Protein AF-A0A356P6T8-F1 (afdb_monomer_lite)

Structure (mmCIF, N/CA/C/O backbone):
data_AF-A0A356P6T8-F1
#
_entry.id   AF-A0A356P6T8-F1
#
loop_
_atom_site.group_PDB
_atom_site.id
_atom_site.type_symbol
_atom_site.label_atom_id
_atom_site.label_alt_id
_atom_site.label_comp_id
_atom_site.la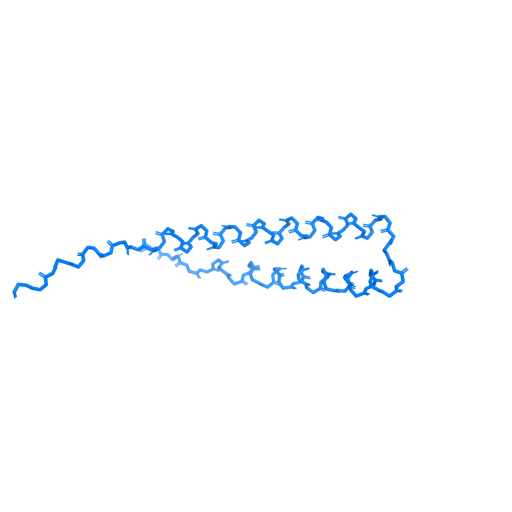bel_asym_id
_atom_site.label_entity_id
_atom_site.label_seq_id
_atom_site.pdbx_PDB_ins_code
_atom_site.Cartn_x
_atom_site.Cartn_y
_atom_site.Cartn_z
_atom_site.occupancy
_atom_site.B_iso_or_equiv
_atom_site.auth_seq_id
_atom_site.auth_comp_id
_atom_site.auth_asym_id
_atom_site.auth_atom_id
_atom_site.pdbx_PDB_model_num
ATOM 1 N N . MET A 1 1 ? -19.935 -23.808 23.667 1.00 42.41 1 MET A N 1
ATOM 2 C CA . MET A 1 1 ? -19.904 -23.689 22.197 1.00 42.41 1 MET A CA 1
ATOM 3 C C . MET A 1 1 ? -19.732 -22.219 21.871 1.00 42.41 1 MET A C 1
ATOM 5 O O . MET A 1 1 ? -20.618 -21.465 22.232 1.00 42.41 1 MET A O 1
ATOM 9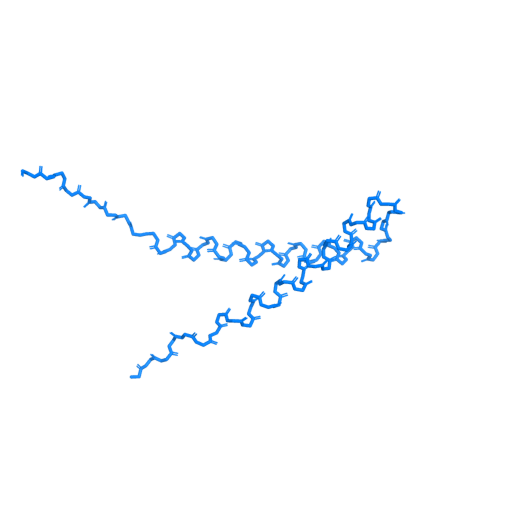 N N . SER A 1 2 ? -18.558 -21.848 21.356 1.00 38.62 2 SER A N 1
ATOM 10 C CA . SER A 1 2 ? -18.270 -20.685 20.496 1.00 38.62 2 SER A CA 1
ATOM 11 C C . SER A 1 2 ? -16.758 -20.671 20.289 1.00 38.62 2 SER A C 1
ATOM 13 O O . SER A 1 2 ? -15.996 -20.257 21.157 1.00 38.62 2 SER A O 1
ATOM 15 N N . VAL A 1 3 ? -16.333 -21.251 19.171 1.00 49.16 3 VAL A N 1
ATOM 16 C CA . VAL A 1 3 ? -14.954 -21.217 18.684 1.00 49.16 3 VAL A CA 1
ATOM 17 C C . VAL A 1 3 ? -14.824 -20.014 17.753 1.00 49.16 3 VAL A C 1
ATOM 19 O O . VAL A 1 3 ? -14.969 -20.141 16.545 1.00 49.16 3 VAL A O 1
ATOM 22 N N . GLU A 1 4 ? -14.582 -18.829 18.307 1.00 47.47 4 GLU A N 1
ATOM 23 C CA . GLU A 1 4 ? -14.223 -17.651 17.511 1.00 47.47 4 GLU A CA 1
ATOM 24 C C . GLU A 1 4 ? -12.747 -17.330 17.738 1.00 47.47 4 GLU A C 1
ATOM 26 O O . GLU A 1 4 ? -12.349 -16.826 18.782 1.00 47.47 4 GLU A O 1
ATOM 31 N N . GLY A 1 5 ? -11.905 -17.683 16.768 1.00 44.59 5 GLY A N 1
ATOM 32 C CA . GLY A 1 5 ? -10.470 -17.386 16.835 1.00 44.59 5 GLY A CA 1
ATOM 33 C C . GLY A 1 5 ? -9.627 -17.898 15.666 1.00 44.59 5 GLY A C 1
ATOM 34 O O . GLY A 1 5 ? -8.458 -17.548 15.566 1.00 44.59 5 GLY A O 1
ATOM 35 N N . GLY A 1 6 ? -10.196 -18.700 14.759 1.00 39.69 6 GLY A N 1
ATOM 36 C CA . GLY A 1 6 ? -9.439 -19.356 13.684 1.00 39.69 6 GLY A CA 1
ATOM 37 C C . GLY A 1 6 ? -9.287 -18.591 12.360 1.00 39.69 6 GLY A C 1
ATOM 38 O O . GLY A 1 6 ? -8.586 -19.079 11.482 1.00 39.69 6 GLY A O 1
ATOM 39 N N . SER A 1 7 ? -9.917 -17.425 12.168 1.00 46.00 7 SER A N 1
ATOM 40 C CA . SER A 1 7 ? -10.014 -16.802 10.827 1.00 46.00 7 SER A CA 1
ATOM 41 C C . SER A 1 7 ? -8.912 -15.769 10.507 1.00 46.00 7 SER A C 1
ATOM 43 O O . SER A 1 7 ? -8.626 -15.476 9.348 1.00 46.00 7 SER A O 1
ATOM 45 N N . SER A 1 8 ? -8.222 -15.233 11.516 1.00 56.22 8 SER A N 1
ATOM 46 C CA . SER A 1 8 ? -7.382 -14.029 11.366 1.00 56.22 8 SER A CA 1
ATOM 47 C C . SER A 1 8 ? -6.049 -14.246 10.631 1.00 56.22 8 SER A C 1
ATOM 49 O O . SER A 1 8 ? -5.455 -13.291 10.134 1.00 56.22 8 SER A O 1
ATOM 51 N N . SER A 1 9 ? -5.545 -15.484 10.565 1.00 56.66 9 SER A N 1
ATOM 52 C CA . SER A 1 9 ? -4.187 -15.764 10.065 1.00 56.66 9 SER A CA 1
ATOM 53 C C . SER A 1 9 ? -4.080 -15.753 8.532 1.00 56.66 9 SER A C 1
ATOM 55 O O . SER A 1 9 ? -3.066 -15.314 7.990 1.00 56.66 9 SER A O 1
ATOM 57 N N . LEU A 1 10 ? -5.138 -16.151 7.815 1.00 58.97 10 LEU A N 1
ATOM 58 C CA . LEU A 1 10 ? -5.130 -16.238 6.346 1.00 58.97 10 LEU A CA 1
ATOM 59 C C . LEU A 1 10 ? -5.145 -14.855 5.663 1.00 58.97 10 LEU A C 1
ATOM 61 O O . LEU A 1 10 ? -4.520 -14.670 4.615 1.00 58.97 10 LEU A O 1
ATOM 65 N N . GLY A 1 11 ? -5.798 -13.861 6.277 1.00 70.81 11 GLY A N 1
ATOM 66 C CA . GLY A 1 11 ? -5.880 -12.498 5.737 1.00 70.81 11 GLY A CA 1
ATOM 67 C C . GLY A 1 11 ? -4.545 -11.745 5.768 1.00 70.81 11 GLY A C 1
ATOM 68 O O . GLY A 1 11 ? -4.198 -11.053 4.813 1.00 70.81 11 GLY A O 1
ATOM 69 N N . ILE A 1 12 ? -3.750 -11.931 6.828 1.00 77.88 12 ILE A N 1
ATOM 70 C CA . ILE A 1 12 ? -2.452 -11.251 6.993 1.00 77.88 12 ILE A CA 1
ATOM 71 C C . ILE A 1 12 ? -1.396 -11.822 6.033 1.00 77.88 12 ILE A C 1
ATOM 73 O O . ILE A 1 12 ? -0.546 -11.093 5.525 1.00 77.88 12 ILE A O 1
ATOM 77 N N . SER A 1 13 ? -1.433 -13.122 5.753 1.00 83.38 13 SER A N 1
ATOM 78 C CA . SER A 1 13 ? -0.523 -13.719 4.768 1.00 83.38 13 SER A CA 1
ATOM 79 C C . SER A 1 13 ? -0.829 -13.225 3.352 1.00 83.38 13 SER A C 1
ATOM 81 O O . SER A 1 13 ? 0.088 -12.895 2.606 1.00 83.38 13 SER A O 1
ATOM 83 N N . SER A 1 14 ? -2.113 -13.082 3.010 1.00 85.94 14 SER A N 1
ATOM 84 C CA . SER A 1 14 ? -2.553 -12.588 1.697 1.00 85.94 14 SER A CA 1
ATOM 85 C C . SER A 1 14 ? -2.191 -11.111 1.485 1.00 85.94 14 SER A C 1
ATOM 87 O O . SER A 1 14 ? -1.676 -10.745 0.431 1.00 85.94 14 SER A O 1
ATOM 89 N N . ILE A 1 15 ? -2.344 -10.265 2.514 1.00 90.75 15 ILE A N 1
ATOM 90 C CA . ILE A 1 15 ? -1.983 -8.842 2.406 1.00 90.75 15 ILE A CA 1
ATOM 91 C C . ILE A 1 15 ? -0.473 -8.619 2.251 1.00 90.75 15 ILE A C 1
ATOM 93 O O . ILE A 1 15 ? -0.055 -7.657 1.609 1.00 90.75 15 ILE A O 1
ATOM 97 N N . LYS A 1 16 ? 0.366 -9.507 2.805 1.00 92.00 16 LYS A N 1
ATOM 98 C CA . LYS A 1 16 ? 1.825 -9.440 2.620 1.00 92.00 16 LYS A CA 1
ATOM 99 C C . LYS A 1 16 ? 2.208 -9.580 1.148 1.00 92.00 16 LYS A C 1
ATOM 101 O O . LYS A 1 16 ? 2.993 -8.769 0.667 1.00 92.00 16 LYS A O 1
ATOM 106 N N . VAL A 1 17 ? 1.590 -10.523 0.434 1.00 93.31 17 VAL A N 1
ATOM 107 C CA . VAL A 1 17 ? 1.814 -10.729 -1.008 1.00 93.31 17 VAL A CA 1
ATOM 108 C C . VAL A 1 17 ? 1.436 -9.475 -1.806 1.00 93.31 17 VAL A C 1
ATOM 110 O O . VAL A 1 17 ? 2.202 -9.022 -2.656 1.00 93.31 17 VAL A O 1
ATOM 113 N N . VAL A 1 18 ? 0.297 -8.852 -1.482 1.00 93.38 18 VAL A N 1
ATOM 114 C CA . VAL A 1 18 ? -0.149 -7.588 -2.102 1.00 93.38 18 VAL A CA 1
ATOM 115 C C . VAL A 1 18 ? 0.882 -6.472 -1.890 1.00 93.38 18 VAL A C 1
ATOM 117 O O . VAL A 1 18 ? 1.250 -5.766 -2.829 1.00 93.38 18 VAL A O 1
ATOM 120 N N . ILE A 1 19 ? 1.394 -6.320 -0.666 1.00 94.81 19 ILE A N 1
ATOM 121 C CA . ILE A 1 19 ? 2.395 -5.295 -0.329 1.00 94.81 19 ILE A CA 1
ATOM 122 C C . ILE A 1 19 ? 3.715 -5.537 -1.072 1.00 94.81 19 ILE A C 1
ATOM 124 O O . ILE A 1 19 ? 4.309 -4.590 -1.596 1.00 94.81 19 ILE A O 1
ATOM 128 N N . GLU A 1 20 ? 4.185 -6.783 -1.129 1.00 97.19 20 GLU A N 1
ATOM 129 C CA . GLU A 1 20 ? 5.402 -7.159 -1.856 1.00 97.19 20 GLU A CA 1
ATOM 130 C C . GLU A 1 20 ? 5.291 -6.780 -3.334 1.00 97.19 20 GLU A C 1
ATOM 132 O O . GLU A 1 20 ? 6.149 -6.060 -3.853 1.00 97.19 20 GLU A O 1
ATOM 137 N N . ARG A 1 21 ? 4.173 -7.131 -3.973 1.00 97.00 21 ARG A N 1
ATOM 138 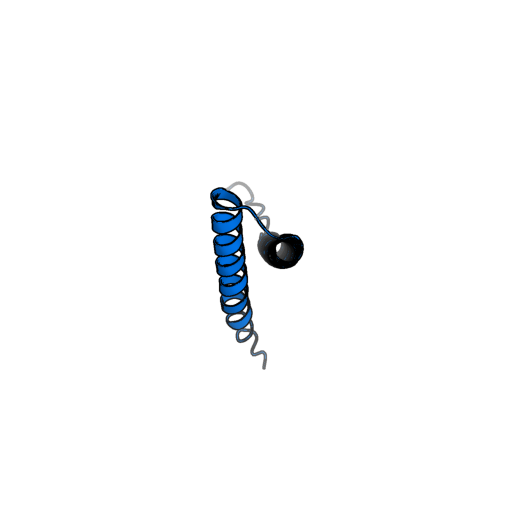C CA . ARG A 1 21 ? 3.934 -6.812 -5.379 1.00 97.00 21 ARG A CA 1
ATOM 139 C C . ARG A 1 21 ? 3.808 -5.307 -5.644 1.00 97.00 21 ARG A C 1
ATOM 141 O O . ARG A 1 21 ? 4.401 -4.792 -6.594 1.00 97.00 21 ARG A O 1
ATOM 148 N N . ILE A 1 22 ? 3.130 -4.554 -4.770 1.00 97.12 22 ILE A N 1
ATOM 149 C CA . ILE A 1 22 ? 3.090 -3.079 -4.842 1.00 97.12 22 ILE A CA 1
ATOM 150 C C . ILE A 1 22 ? 4.505 -2.489 -4.774 1.00 97.12 22 ILE A C 1
ATOM 152 O O . ILE A 1 22 ? 4.804 -1.525 -5.492 1.00 97.12 22 ILE A O 1
ATOM 156 N N . ASN A 1 23 ? 5.376 -3.037 -3.924 1.00 97.31 23 ASN A N 1
ATOM 157 C CA . ASN A 1 23 ? 6.752 -2.571 -3.767 1.00 97.31 23 ASN A CA 1
ATOM 158 C C . ASN A 1 23 ? 7.603 -2.866 -5.005 1.00 97.31 23 ASN A C 1
ATOM 160 O O . ASN A 1 23 ? 8.340 -1.983 -5.442 1.00 97.31 23 ASN A O 1
ATOM 164 N N . GLU A 1 24 ? 7.486 -4.056 -5.596 1.00 97.31 24 GLU A N 1
ATOM 165 C CA . GLU A 1 24 ? 8.135 -4.398 -6.869 1.00 97.31 24 GLU A CA 1
ATOM 166 C C . GLU A 1 24 ? 7.759 -3.400 -7.970 1.00 97.31 24 GLU A C 1
ATOM 168 O O . GLU A 1 24 ? 8.631 -2.753 -8.558 1.00 97.31 24 GLU A O 1
ATOM 173 N N . LEU A 1 25 ? 6.455 -3.193 -8.172 1.00 97.38 25 LEU A N 1
ATOM 174 C CA . LEU A 1 25 ? 5.920 -2.241 -9.147 1.00 97.38 25 LEU A CA 1
ATOM 175 C C . LEU A 1 25 ? 6.372 -0.807 -8.837 1.00 97.38 25 LEU A C 1
ATOM 177 O O . LEU A 1 25 ? 6.688 -0.028 -9.733 1.00 97.38 25 LEU A O 1
ATOM 181 N N . SER A 1 26 ? 6.470 -0.436 -7.559 1.00 96.75 26 SER A N 1
ATOM 182 C CA . SER A 1 26 ? 6.963 0.886 -7.154 1.00 96.75 26 SER A CA 1
ATOM 183 C C . SER A 1 26 ? 8.449 1.073 -7.463 1.00 96.75 26 SER A C 1
ATOM 185 O O . SER A 1 26 ? 8.847 2.165 -7.870 1.00 96.75 26 SER A O 1
ATOM 187 N N . ARG A 1 27 ? 9.274 0.029 -7.312 1.00 97.50 27 ARG A N 1
ATOM 188 C CA . ARG A 1 27 ?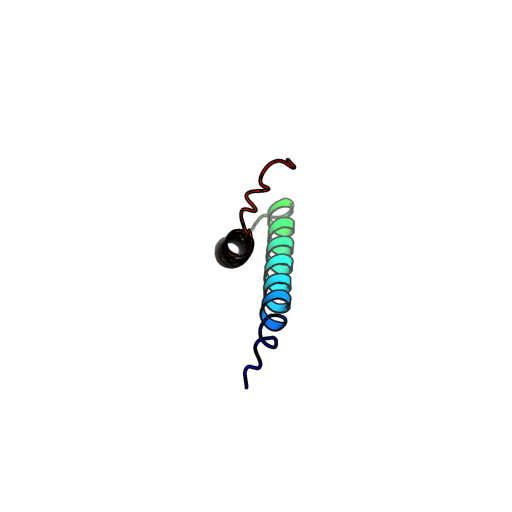 10.689 0.068 -7.707 1.00 97.50 27 ARG A CA 1
ATOM 189 C C . ARG A 1 27 ? 10.820 0.187 -9.222 1.00 97.50 27 ARG A C 1
ATOM 191 O O . ARG A 1 27 ? 11.538 1.073 -9.675 1.00 97.50 27 ARG A O 1
ATOM 198 N N . LYS A 1 28 ? 10.072 -0.617 -9.987 1.00 97.31 28 LYS A N 1
ATOM 199 C CA . LYS A 1 28 ? 10.063 -0.562 -11.457 1.00 97.31 28 LYS A CA 1
ATOM 200 C C . LYS A 1 28 ? 9.634 0.817 -11.976 1.00 97.31 28 LYS A C 1
ATOM 202 O O . LYS A 1 28 ? 10.333 1.413 -12.793 1.00 97.31 28 LYS A O 1
ATOM 207 N N . LYS A 1 29 ? 8.565 1.389 -11.405 1.00 96.38 29 LYS A N 1
ATOM 208 C CA . LYS A 1 29 ? 8.094 2.752 -11.710 1.00 96.38 29 LYS A CA 1
ATOM 209 C C . LYS A 1 29 ? 9.189 3.810 -11.563 1.00 96.38 29 LYS A C 1
ATOM 211 O O . LYS A 1 29 ? 9.222 4.756 -12.340 1.00 96.38 29 LYS A O 1
ATOM 216 N N . ARG A 1 30 ? 10.048 3.677 -10.546 1.00 96.00 30 ARG A N 1
ATOM 217 C CA . ARG A 1 30 ? 11.122 4.640 -10.243 1.00 96.00 30 ARG A CA 1
ATOM 218 C C . ARG A 1 30 ? 12.331 4.509 -11.163 1.00 96.00 30 ARG A C 1
ATOM 220 O O . ARG A 1 30 ? 13.088 5.467 -11.254 1.00 96.00 30 ARG A O 1
ATOM 227 N N . THR A 1 31 ? 12.545 3.346 -11.772 1.00 96.06 31 THR A N 1
ATOM 228 C CA . THR A 1 31 ? 13.726 3.083 -12.601 1.00 96.06 31 THR A CA 1
ATOM 229 C C . THR A 1 31 ? 13.415 3.228 -14.082 1.00 96.06 31 THR A C 1
ATOM 231 O O . THR A 1 31 ? 13.982 4.090 -14.740 1.00 96.06 31 THR A O 1
ATOM 234 N N . ILE A 1 32 ? 12.508 2.401 -14.597 1.00 95.12 32 ILE A N 1
ATOM 235 C CA . ILE A 1 32 ? 12.218 2.287 -16.033 1.00 95.12 32 ILE A CA 1
ATOM 236 C C . ILE A 1 32 ? 10.802 2.739 -16.397 1.00 95.12 32 ILE A C 1
ATOM 238 O O . ILE A 1 32 ? 10.488 2.863 -17.574 1.00 95.12 32 ILE A O 1
ATOM 242 N N . GLY A 1 33 ? 9.959 3.023 -15.400 1.00 96.00 33 GLY A N 1
ATOM 243 C CA . GLY A 1 33 ? 8.541 3.314 -15.602 1.00 96.00 33 GLY A CA 1
ATOM 244 C C . GLY A 1 33 ? 7.679 2.051 -15.560 1.00 96.00 33 GLY A C 1
ATOM 245 O O . GLY A 1 33 ? 8.181 0.941 -15.400 1.00 96.00 33 GLY A O 1
ATOM 246 N N . LEU A 1 34 ? 6.361 2.235 -15.624 1.00 97.12 34 LEU A N 1
ATOM 247 C CA . LEU A 1 34 ? 5.389 1.141 -15.658 1.00 97.12 34 LEU A CA 1
ATOM 248 C C . LEU A 1 34 ? 4.646 1.153 -16.984 1.00 97.12 34 LEU A C 1
ATOM 250 O O . LEU A 1 34 ? 4.250 2.223 -17.448 1.00 97.12 34 LEU A O 1
ATOM 254 N N . GLU A 1 35 ? 4.387 -0.038 -17.505 1.00 97.81 35 GLU A N 1
ATOM 255 C CA . GLU A 1 35 ? 3.417 -0.243 -18.574 1.00 97.81 35 GLU A CA 1
ATOM 256 C C . GLU A 1 35 ? 1.991 0.031 -18.068 1.00 97.81 35 GLU A C 1
ATOM 258 O O . GLU A 1 35 ? 1.708 0.006 -16.864 1.00 97.81 35 GLU A O 1
ATOM 263 N N . ASP A 1 36 ? 1.049 0.258 -18.981 1.00 97.56 36 ASP A N 1
ATOM 264 C CA . ASP A 1 36 ? -0.333 0.588 -18.610 1.00 97.56 36 ASP A CA 1
ATOM 265 C C . ASP A 1 36 ? -1.026 -0.518 -17.806 1.00 97.56 36 ASP A C 1
ATOM 267 O O . ASP A 1 36 ? -1.726 -0.235 -16.830 1.00 97.56 36 ASP A O 1
ATOM 271 N N . TRP A 1 37 ? -0.781 -1.781 -18.157 1.00 97.50 37 TRP A N 1
ATOM 272 C CA . TRP A 1 37 ? -1.318 -2.920 -17.413 1.00 97.50 37 TRP A CA 1
ATOM 273 C C . TRP A 1 37 ? -0.711 -3.026 -16.004 1.00 97.50 37 TRP A C 1
ATOM 275 O O . TRP A 1 37 ? -1.418 -3.362 -15.059 1.00 97.50 37 TRP A O 1
ATOM 285 N N . GLU A 1 38 ? 0.562 -2.663 -15.830 1.00 97.56 38 GLU A N 1
ATOM 286 C CA . GLU A 1 38 ? 1.235 -2.655 -14.524 1.00 97.56 38 GLU A C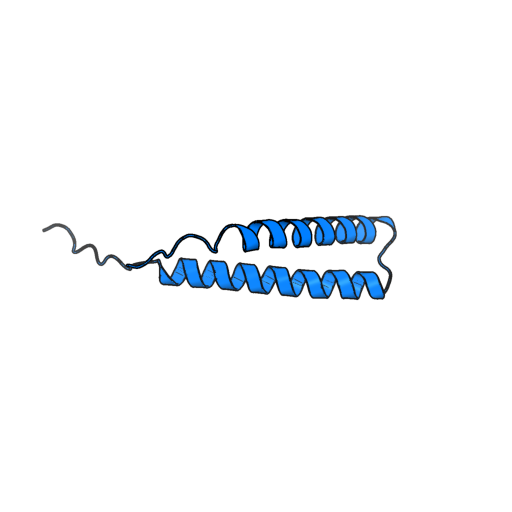A 1
ATOM 287 C C . GLU A 1 38 ? 0.730 -1.526 -13.633 1.00 97.56 38 GLU A C 1
ATOM 289 O O . GLU A 1 38 ? 0.616 -1.678 -12.417 1.00 97.56 38 GLU A O 1
ATOM 294 N N . ARG A 1 39 ? 0.408 -0.373 -14.227 1.00 97.12 39 ARG A N 1
ATOM 295 C CA . ARG A 1 39 ? -0.261 0.718 -13.513 1.00 97.12 39 ARG A CA 1
ATOM 296 C C . ARG A 1 39 ? -1.635 0.279 -13.019 1.00 97.12 39 ARG A C 1
ATOM 298 O O . ARG A 1 39 ? -1.974 0.580 -11.876 1.00 97.12 39 ARG A O 1
ATOM 305 N N . ALA A 1 40 ? -2.400 -0.420 -13.857 1.00 97.56 40 ALA A N 1
ATOM 306 C CA . ALA A 1 40 ? -3.707 -0.951 -13.487 1.00 97.56 40 ALA A CA 1
ATOM 307 C C . ALA A 1 40 ? -3.597 -2.009 -12.375 1.00 97.56 40 ALA A C 1
ATOM 309 O O . ALA A 1 40 ? -4.335 -1.934 -11.394 1.00 97.56 40 ALA A O 1
ATOM 310 N N . GLU A 1 41 ? -2.630 -2.928 -12.478 1.00 96.81 41 GLU A N 1
ATOM 311 C CA . GLU A 1 41 ? -2.317 -3.915 -11.436 1.00 96.81 41 GLU A CA 1
ATOM 312 C C . GLU A 1 41 ? -1.965 -3.220 -10.111 1.00 96.81 41 GLU A C 1
ATOM 314 O O . GLU A 1 41 ? -2.556 -3.510 -9.070 1.00 96.81 41 GLU A O 1
ATOM 319 N N . GLN A 1 42 ? -1.054 -2.242 -10.154 1.00 96.00 42 GLN A N 1
ATOM 320 C CA . GLN A 1 42 ? -0.638 -1.493 -8.972 1.00 96.00 42 GLN A CA 1
ATOM 321 C C . GLN A 1 42 ? -1.814 -0.766 -8.308 1.00 96.00 42 GLN A C 1
ATOM 323 O O . GLN A 1 42 ? -1.897 -0.727 -7.080 1.00 96.00 42 GLN A O 1
ATOM 328 N N . GLU A 1 43 ? -2.699 -0.161 -9.100 1.00 97.50 43 GLU A N 1
ATOM 329 C CA . GLU A 1 43 ? -3.863 0.554 -8.585 1.00 97.50 43 GLU A CA 1
ATOM 330 C C . GLU A 1 43 ? -4.862 -0.401 -7.928 1.00 97.50 43 GLU A C 1
ATOM 332 O O . GLU A 1 43 ? -5.270 -0.163 -6.792 1.00 97.50 43 GLU A O 1
ATOM 337 N N . ALA A 1 44 ? -5.187 -1.521 -8.579 1.00 96.94 44 ALA A N 1
ATOM 338 C CA . ALA A 1 44 ? -6.077 -2.537 -8.018 1.00 96.94 44 ALA A CA 1
ATOM 339 C C . ALA A 1 44 ? -5.561 -3.057 -6.664 1.00 96.94 44 ALA A C 1
ATOM 341 O O . ALA A 1 44 ? -6.297 -3.073 -5.675 1.00 96.94 44 ALA A O 1
ATOM 342 N N . MET A 1 45 ? -4.268 -3.378 -6.589 1.00 96.25 45 MET A N 1
ATOM 343 C CA . MET A 1 45 ? -3.631 -3.844 -5.356 1.00 96.25 45 MET A CA 1
ATOM 344 C C . MET A 1 45 ? -3.625 -2.784 -4.249 1.00 96.25 45 MET A C 1
ATOM 346 O O . MET A 1 45 ? -3.826 -3.103 -3.075 1.00 96.25 45 MET A O 1
ATOM 350 N N . ARG A 1 46 ? -3.440 -1.500 -4.589 1.00 96.38 46 ARG A N 1
ATOM 351 C CA . ARG A 1 46 ? -3.555 -0.411 -3.604 1.00 96.38 46 ARG A CA 1
ATOM 352 C C . ARG A 1 46 ? -4.966 -0.305 -3.041 1.00 96.38 46 ARG A C 1
ATOM 354 O O . ARG A 1 46 ? -5.105 -0.073 -1.841 1.00 96.38 46 ARG A O 1
ATOM 361 N N . GLN A 1 47 ? -5.995 -0.474 -3.869 1.00 96.75 47 GLN A N 1
ATOM 362 C CA . GLN A 1 47 ? -7.379 -0.438 -3.395 1.00 96.75 47 GLN A CA 1
ATOM 363 C C . GLN A 1 47 ? -7.677 -1.589 -2.430 1.00 96.75 47 GLN A C 1
ATOM 365 O O . GLN A 1 47 ? -8.290 -1.360 -1.384 1.00 96.75 47 GLN A O 1
ATOM 370 N N . GLU A 1 48 ? -7.179 -2.791 -2.720 1.00 93.00 48 GLU A N 1
ATOM 371 C CA . GLU A 1 48 ? -7.277 -3.940 -1.816 1.00 93.00 48 GLU A CA 1
ATOM 372 C C . GLU A 1 48 ? -6.585 -3.664 -0.472 1.00 93.00 48 GLU A C 1
ATOM 374 O O . GLU A 1 48 ? -7.198 -3.813 0.589 1.00 93.00 48 GLU A O 1
ATOM 379 N N . TYR A 1 49 ? -5.352 -3.148 -0.508 1.00 93.50 49 TYR A N 1
ATOM 380 C CA . TYR A 1 49 ? -4.614 -2.765 0.694 1.00 93.50 49 TYR A CA 1
ATOM 381 C C . TYR A 1 49 ? -5.344 -1.712 1.536 1.00 93.50 49 TYR A C 1
ATOM 383 O O . TYR A 1 49 ? -5.477 -1.857 2.753 1.00 93.50 49 TYR A O 1
ATOM 391 N N . LEU A 1 50 ? -5.864 -0.661 0.900 1.00 95.62 50 LEU A N 1
ATOM 392 C CA . LEU A 1 50 ? -6.610 0.386 1.594 1.00 95.62 50 LEU A CA 1
ATOM 393 C C . LEU A 1 50 ? -7.907 -0.145 2.208 1.00 95.62 50 LEU A C 1
ATOM 395 O O . LEU A 1 50 ? -8.258 0.257 3.315 1.00 95.62 50 L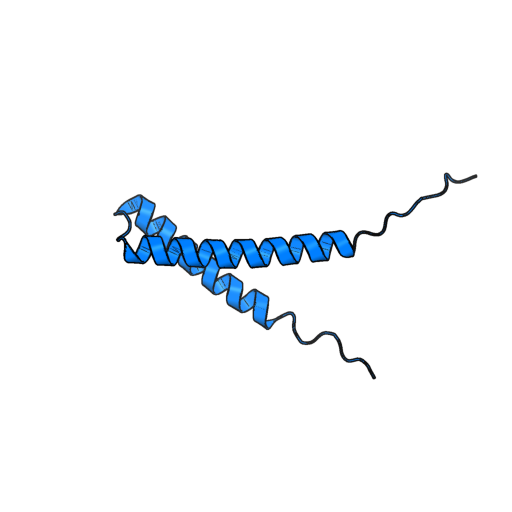EU A O 1
ATOM 399 N N . SER A 1 51 ? -8.615 -1.038 1.515 1.00 93.69 51 SER A N 1
ATOM 400 C CA . SER A 1 51 ? -9.814 -1.691 2.047 1.00 93.69 51 SER A CA 1
ATOM 401 C C . SER A 1 51 ? -9.493 -2.490 3.312 1.00 93.69 51 SER A C 1
ATOM 403 O O . SER A 1 51 ? -10.137 -2.301 4.347 1.00 93.69 51 SER A O 1
ATOM 405 N N . PHE A 1 52 ? -8.427 -3.295 3.264 1.00 92.00 52 PHE A N 1
ATOM 406 C CA . PHE A 1 52 ? -7.945 -4.059 4.410 1.00 92.00 52 PHE A CA 1
ATOM 407 C C . PHE A 1 52 ? -7.605 -3.154 5.604 1.00 92.00 52 PHE A C 1
ATOM 409 O O . PHE A 1 52 ? -8.114 -3.365 6.706 1.00 92.00 52 PHE A O 1
ATOM 416 N N . ILE A 1 53 ? -6.804 -2.103 5.388 1.00 91.88 53 ILE A N 1
ATOM 417 C CA . ILE A 1 53 ? -6.407 -1.174 6.456 1.00 91.88 53 ILE A CA 1
ATOM 418 C C . ILE A 1 53 ? -7.616 -0.438 7.046 1.00 91.88 53 ILE A C 1
ATOM 420 O O . ILE A 1 53 ? -7.707 -0.312 8.265 1.00 91.88 53 ILE A O 1
ATOM 424 N N . ARG A 1 54 ? -8.578 0.008 6.225 1.00 93.88 54 ARG A N 1
ATOM 425 C CA . ARG A 1 54 ? -9.815 0.639 6.724 1.00 93.88 54 ARG A CA 1
ATOM 426 C C . ARG A 1 54 ? -10.611 -0.302 7.627 1.00 93.88 54 ARG A C 1
ATOM 428 O O . ARG A 1 54 ? -11.113 0.145 8.656 1.00 93.88 54 ARG A O 1
ATOM 435 N N . GLY A 1 55 ? -10.695 -1.585 7.270 1.00 92.00 55 GLY A N 1
ATOM 436 C CA . GLY A 1 55 ? -11.300 -2.616 8.115 1.00 92.00 55 GLY A CA 1
ATOM 437 C C . GLY A 1 55 ? -10.595 -2.728 9.466 1.00 92.00 55 GLY A C 1
ATOM 438 O O . GLY A 1 55 ? -11.234 -2.579 10.502 1.00 92.00 55 GLY A O 1
ATOM 439 N N . GLN A 1 56 ? -9.264 -2.863 9.458 1.00 88.81 56 GLN A N 1
ATOM 440 C CA . GLN A 1 56 ? -8.469 -2.950 10.691 1.00 88.81 56 GLN A CA 1
ATOM 441 C C . GLN A 1 56 ? -8.621 -1.713 11.591 1.00 88.81 56 GLN A C 1
ATOM 443 O O . GLN A 1 56 ? -8.740 -1.840 12.811 1.00 88.81 56 GLN A O 1
ATOM 448 N N . VAL A 1 57 ? -8.653 -0.510 11.007 1.00 92.25 57 VAL A N 1
ATOM 449 C CA . VAL A 1 57 ? -8.866 0.736 11.761 1.00 92.25 57 VAL A CA 1
ATOM 450 C C . VAL A 1 57 ? -10.260 0.757 12.384 1.00 92.25 57 VAL A C 1
ATOM 452 O O . VAL A 1 57 ? -10.385 1.049 13.570 1.00 92.25 57 VAL A O 1
ATOM 455 N N . LYS A 1 58 ? -11.304 0.399 11.627 1.00 92.19 58 LYS A N 1
ATOM 456 C CA . LYS A 1 58 ? -12.677 0.321 12.142 1.00 92.19 58 LYS A CA 1
ATOM 457 C C . LYS A 1 58 ? -12.788 -0.675 13.297 1.00 92.19 58 LYS A C 1
ATOM 459 O O . LYS A 1 58 ? -13.364 -0.344 14.329 1.00 92.19 58 LYS A O 1
ATOM 464 N N . ASP A 1 59 ? -12.194 -1.855 13.153 1.00 89.25 59 ASP A N 1
ATOM 465 C CA . ASP A 1 59 ? -12.181 -2.878 14.200 1.00 89.25 59 ASP A CA 1
ATOM 466 C C . ASP A 1 59 ? -11.447 -2.401 15.453 1.00 89.25 59 ASP A C 1
ATOM 468 O O . ASP A 1 59 ? -11.881 -2.681 16.569 1.00 89.25 59 ASP A O 1
ATOM 472 N N . THR A 1 60 ? -10.351 -1.660 15.277 1.00 88.56 60 THR A N 1
ATOM 473 C CA . THR A 1 60 ? -9.612 -1.055 16.390 1.00 88.56 60 THR A CA 1
ATOM 474 C C . THR A 1 60 ? -10.477 -0.030 17.116 1.00 88.56 60 THR A C 1
ATOM 476 O O . THR A 1 60 ? -10.595 -0.104 18.334 1.00 88.56 60 THR A O 1
ATOM 479 N N . LEU A 1 61 ? -11.140 0.872 16.386 1.00 89.19 61 LEU A N 1
ATOM 480 C CA . LEU A 1 61 ? -12.015 1.892 16.971 1.00 89.19 61 LEU A CA 1
ATOM 481 C C . LEU A 1 61 ? -13.222 1.285 17.696 1.00 89.19 61 LEU A C 1
ATOM 483 O O . LEU A 1 61 ? -13.572 1.754 18.771 1.00 89.19 61 LEU A O 1
ATOM 487 N N . ASN A 1 62 ? -13.813 0.209 17.173 1.00 88.31 62 ASN A N 1
ATOM 488 C CA . ASN A 1 62 ? -14.915 -0.496 17.839 1.00 88.31 62 ASN A CA 1
ATOM 489 C C . ASN A 1 62 ? -14.502 -1.148 19.169 1.00 88.31 62 ASN A C 1
ATOM 491 O O . ASN A 1 62 ? -15.349 -1.394 20.023 1.00 88.31 62 ASN A O 1
ATOM 495 N N . LYS A 1 63 ? -13.213 -1.466 19.336 1.00 86.38 63 LYS A N 1
ATOM 496 C CA . LYS A 1 63 ? -12.665 -2.042 20.573 1.00 86.38 63 LYS A CA 1
ATOM 497 C C . LYS A 1 63 ? -12.280 -0.981 21.602 1.00 86.38 63 LYS A C 1
ATOM 499 O O . LYS A 1 63 ? -12.054 -1.338 22.756 1.00 86.38 63 LYS A O 1
ATOM 504 N N . VAL A 1 64 ? -12.182 0.292 21.210 1.00 82.25 64 VAL A N 1
ATOM 505 C CA . VAL A 1 64 ? -11.910 1.383 22.149 1.00 82.25 64 VAL A CA 1
ATOM 506 C C . VAL A 1 64 ? -13.142 1.566 23.033 1.00 82.25 64 VAL A C 1
ATOM 508 O O . VAL A 1 64 ? -14.181 2.038 22.581 1.00 82.25 64 VAL A O 1
ATOM 511 N N . GLN A 1 65 ? -13.025 1.175 24.300 1.00 70.88 65 GLN A N 1
ATOM 512 C CA . GLN A 1 65 ? -13.992 1.531 25.333 1.00 70.88 65 GLN A CA 1
ATOM 513 C C . GLN A 1 65 ? -13.596 2.890 25.912 1.00 70.88 65 GLN A C 1
ATOM 515 O O . GLN A 1 65 ? -12.442 3.091 26.288 1.00 70.88 65 GLN A O 1
ATOM 520 N N . ILE A 1 66 ? -14.543 3.829 25.958 1.00 70.81 66 ILE A N 1
ATOM 521 C CA . ILE A 1 66 ? -14.377 5.071 26.713 1.00 70.81 66 ILE A CA 1
ATOM 522 C C . ILE A 1 66 ? -14.576 4.704 28.178 1.00 70.81 66 ILE A C 1
ATOM 524 O O . ILE A 1 66 ? -15.696 4.426 28.604 1.00 70.81 66 ILE A O 1
ATOM 528 N N . THR A 1 67 ? -13.487 4.649 28.934 1.00 68.44 67 THR A N 1
ATOM 529 C CA . THR A 1 67 ? -13.565 4.561 30.388 1.00 68.44 67 THR A CA 1
ATOM 530 C C . THR A 1 67 ? -13.796 5.977 30.903 1.00 68.44 67 THR A C 1
ATOM 532 O O . THR A 1 67 ? -12.870 6.787 30.908 1.00 68.44 67 THR A O 1
ATOM 535 N N . ASP A 1 68 ? -15.030 6.294 31.301 1.00 65.56 68 ASP A N 1
ATOM 536 C CA . ASP A 1 68 ? -15.254 7.400 32.230 1.00 65.56 68 ASP A CA 1
ATOM 537 C C . ASP A 1 68 ? -14.610 6.963 33.542 1.00 65.56 68 ASP A C 1
ATOM 539 O O . ASP A 1 68 ? -15.183 6.166 34.278 1.00 65.56 68 ASP A O 1
ATOM 543 N N . ASP A 1 69 ? -13.373 7.391 33.778 1.00 68.81 69 ASP A N 1
ATOM 544 C CA . ASP A 1 69 ? -12.723 7.251 35.075 1.00 68.81 69 ASP A CA 1
ATOM 545 C C . ASP A 1 69 ? -13.408 8.283 35.986 1.00 68.81 69 ASP A C 1
ATOM 547 O O . ASP A 1 69 ? -13.192 9.491 35.802 1.00 68.81 69 ASP A O 1
ATOM 551 N N . PRO A 1 70 ? -14.324 7.885 36.893 1.00 69.50 70 PRO A N 1
ATOM 552 C CA . PRO A 1 70 ? -14.892 8.847 37.808 1.00 69.50 70 PRO A CA 1
ATOM 553 C C . PRO A 1 70 ? -13.749 9.252 38.727 1.00 69.50 70 PRO A C 1
ATOM 555 O O . PRO A 1 70 ? -13.254 8.432 39.499 1.00 69.50 70 PRO A O 1
ATOM 558 N N . LEU A 1 71 ? -13.315 10.507 38.572 1.00 66.94 71 LEU A N 1
ATOM 559 C CA . LEU A 1 71 ? -12.321 11.175 39.405 1.00 66.94 71 LEU A CA 1
ATOM 560 C C . LEU A 1 71 ? -12.396 10.628 40.831 1.00 66.94 71 LEU A C 1
ATOM 562 O O . LEU A 1 71 ? -13.428 10.757 41.492 1.00 66.94 71 LEU A O 1
ATOM 566 N N . ILE A 1 72 ? -11.307 9.971 41.232 1.00 59.91 72 ILE A N 1
ATOM 567 C CA . ILE A 1 72 ? -11.083 9.403 42.559 1.00 59.91 72 ILE A CA 1
ATOM 568 C C . ILE A 1 72 ? -11.582 10.409 43.609 1.00 59.91 72 ILE A C 1
ATOM 570 O O . ILE A 1 72 ? -11.081 11.535 43.659 1.00 59.91 72 ILE A O 1
ATOM 574 N N . GLN A 1 73 ? -12.603 10.004 44.375 1.00 49.19 73 GLN A N 1
ATOM 575 C CA . GLN A 1 73 ? -13.125 10.734 45.540 1.00 49.19 73 GLN A CA 1
ATOM 576 C C . GLN A 1 73 ? -12.145 10.690 46.709 1.00 49.19 73 GLN A C 1
ATOM 578 O O . GLN A 1 73 ? -11.526 9.621 46.918 1.00 49.19 73 GLN A O 1
#

pLDDT: mean 83.67, std 17.8, range [38.62, 97.81]

Secondary structure (DSSP, 8-state):
-----SSHHHHHHHHHHHHHHHHHHHHHHHHT---HHHHHHHHHHHHHHHHHHHHHHHHHHHH----------

Sequence (73 aa):
MSVEGGSSSLGISSIKVVIERINELSRKKRTIGLEDWERAEQEAMRQEYLSFIRGQVKDTLNKVQITDDPLIQ

Foldseek 3Di:
DDPDDPPPPVVVVVLVVLVVLLVVLVVCCVPPRDDPVSVVSNVVSVVVNVVVVVVVVVVVVVPDDPDPPPPDD

Radius of gyration: 19.43 Å; chains: 1; bounding box: 34×35×64 Å